Protein AF-A0ABD1SFI2-F1 (afdb_monomer_lite)

Foldseek 3Di:
DVVLVVLLVVLVVLLVVLVVLLVVLVVCLVVLHQDDLVSLVVSLVSLVVSLVSLVPRDDDDVSVVSSVVSNVSSVVSNVSSVVSSVSNVVSVVVVVVPPPDPPPPPPDDDDD

Radius of gyration: 23.32 Å; chains: 1; bounding box: 58×27×79 Å

Structure (mmCIF, N/CA/C/O backbone):
data_AF-A0ABD1SFI2-F1
#
_entry.id   AF-A0ABD1SFI2-F1
#
loop_
_atom_site.group_PDB
_atom_site.id
_atom_site.type_symbol
_atom_site.label_atom_id
_atom_site.label_alt_id
_atom_site.label_comp_id
_atom_site.label_asym_id
_atom_site.label_entity_id
_atom_site.label_seq_id
_atom_site.pdbx_PDB_ins_code
_atom_site.Cartn_x
_atom_site.Cartn_y
_atom_site.Cartn_z
_atom_site.occupancy
_atom_site.B_iso_or_equiv
_atom_site.auth_seq_id
_atom_site.auth_comp_id
_atom_site.auth_asym_id
_atom_site.auth_atom_id
_atom_site.pdbx_PDB_model_num
ATOM 1 N N . MET A 1 1 ? -16.096 0.266 22.034 1.00 60.94 1 MET A N 1
ATOM 2 C CA . MET A 1 1 ? -14.765 -0.337 21.789 1.00 60.94 1 MET A CA 1
ATOM 3 C C . MET A 1 1 ? -14.791 -1.386 20.682 1.00 60.94 1 MET A C 1
ATOM 5 O O . MET A 1 1 ? -14.008 -1.262 19.754 1.00 60.94 1 MET A O 1
ATOM 9 N N . GLU A 1 2 ? -15.721 -2.346 20.705 1.00 79.81 2 GLU A N 1
ATOM 10 C CA . GLU A 1 2 ? -15.776 -3.446 19.722 1.00 79.81 2 GLU A CA 1
ATOM 11 C C . GLU A 1 2 ? -15.875 -2.995 18.247 1.00 79.81 2 GLU A C 1
ATOM 13 O O . GLU A 1 2 ? -15.278 -3.614 17.369 1.00 79.81 2 GLU A O 1
ATOM 18 N N . LYS A 1 3 ? -16.563 -1.876 17.968 1.00 88.19 3 LYS A N 1
ATOM 19 C CA . LYS A 1 3 ? -16.680 -1.301 16.616 1.00 88.19 3 LYS A CA 1
ATOM 20 C C . LYS A 1 3 ? -15.321 -0.913 16.015 1.00 88.19 3 LYS A C 1
ATOM 22 O O . LYS A 1 3 ?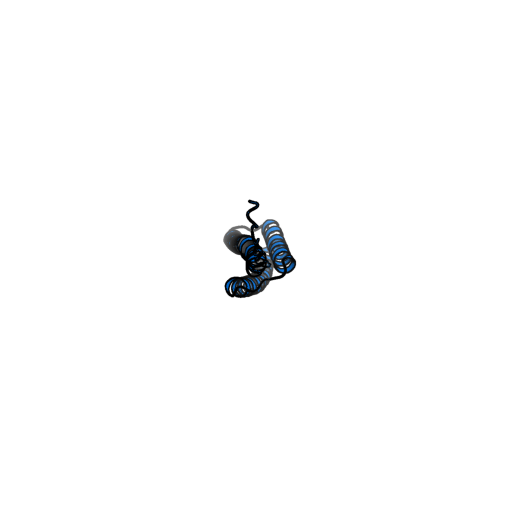 -14.999 -1.357 14.920 1.00 88.19 3 LYS A O 1
ATOM 27 N N . ALA A 1 4 ? -14.501 -0.160 16.753 1.00 90.50 4 ALA A N 1
ATOM 28 C CA . ALA A 1 4 ? -13.174 0.253 16.291 1.00 90.50 4 ALA A CA 1
ATOM 29 C C . ALA A 1 4 ? -12.254 -0.957 16.060 1.00 90.50 4 ALA A C 1
ATOM 31 O O . ALA A 1 4 ? -11.515 -0.995 15.081 1.00 90.50 4 ALA A O 1
ATOM 32 N N . SER A 1 5 ? -12.333 -1.978 16.920 1.00 91.31 5 SER A N 1
ATOM 33 C CA . SER A 1 5 ? -11.583 -3.226 16.739 1.00 91.31 5 SER A CA 1
ATOM 34 C C . SER A 1 5 ? -11.989 -3.982 15.479 1.00 91.31 5 SER A C 1
ATOM 36 O O . SER A 1 5 ? -11.114 -4.417 14.733 1.00 91.31 5 SER A O 1
ATOM 38 N N . LYS A 1 6 ? -13.293 -4.100 15.205 1.00 94.44 6 LYS A N 1
ATOM 39 C CA . LYS A 1 6 ? -13.804 -4.736 13.982 1.00 94.44 6 LYS A CA 1
ATOM 40 C C . LYS A 1 6 ? -13.379 -3.974 12.725 1.00 94.44 6 LYS A C 1
ATOM 42 O O . LYS A 1 6 ? -12.918 -4.595 11.773 1.00 94.44 6 LYS A O 1
ATOM 47 N N . GLU A 1 7 ? -13.473 -2.646 12.737 1.00 95.81 7 GLU A N 1
ATOM 48 C CA . GLU A 1 7 ? -13.056 -1.804 11.607 1.00 95.81 7 GLU A CA 1
ATOM 49 C C . GLU A 1 7 ? -11.547 -1.896 11.349 1.00 95.81 7 GLU A C 1
ATOM 51 O O . GLU A 1 7 ? -11.130 -2.119 10.214 1.00 95.81 7 GLU A O 1
ATOM 56 N N . ILE A 1 8 ? -10.717 -1.824 12.396 1.00 95.81 8 ILE A N 1
ATOM 57 C CA . ILE A 1 8 ? -9.260 -1.989 12.272 1.00 95.81 8 ILE A CA 1
ATOM 58 C C . ILE A 1 8 ? -8.906 -3.391 11.757 1.00 95.81 8 ILE A C 1
ATOM 60 O O . ILE A 1 8 ? -8.005 -3.524 10.929 1.00 95.81 8 ILE A O 1
ATOM 64 N N . ALA A 1 9 ? -9.609 -4.434 12.205 1.00 96.25 9 ALA A N 1
ATOM 65 C CA . ALA A 1 9 ? -9.397 -5.798 11.725 1.00 96.25 9 ALA A CA 1
ATOM 66 C C . ALA A 1 9 ? -9.772 -5.958 10.242 1.00 96.25 9 ALA A C 1
ATOM 68 O O . ALA A 1 9 ? -9.021 -6.578 9.489 1.00 96.25 9 ALA A O 1
ATOM 69 N N . ALA A 1 10 ? -10.884 -5.359 9.810 1.00 97.62 10 ALA A N 1
ATOM 70 C CA . ALA A 1 10 ? -11.293 -5.356 8.408 1.00 97.62 10 ALA A CA 1
ATOM 71 C C . ALA A 1 10 ? -10.274 -4.616 7.527 1.00 97.62 10 ALA A C 1
ATOM 73 O O . ALA A 1 10 ? -9.849 -5.139 6.500 1.00 97.62 10 ALA A O 1
ATOM 74 N N . ILE A 1 11 ? -9.803 -3.442 7.963 1.00 97.88 11 ILE A N 1
ATOM 75 C CA . ILE A 1 11 ? -8.762 -2.701 7.241 1.00 97.88 11 ILE A CA 1
ATOM 76 C C . ILE A 1 11 ? -7.467 -3.509 7.181 1.00 97.88 11 ILE A C 1
ATOM 78 O O . ILE A 1 11 ? -6.857 -3.601 6.121 1.00 97.88 11 ILE A O 1
ATOM 82 N N . ARG A 1 12 ? -7.049 -4.137 8.287 1.00 97.75 12 ARG A N 1
ATOM 83 C CA . ARG A 1 12 ? -5.861 -5.001 8.304 1.00 97.75 12 ARG A CA 1
ATOM 84 C C . ARG A 1 12 ? -5.960 -6.103 7.250 1.00 97.75 12 ARG A C 1
ATOM 86 O O . ARG A 1 12 ? -4.975 -6.349 6.561 1.00 97.75 12 ARG A O 1
ATOM 93 N N . PHE A 1 13 ? -7.117 -6.747 7.127 1.00 98.25 13 PHE A N 1
ATOM 94 C CA . PHE A 1 13 ? -7.335 -7.792 6.131 1.00 98.25 13 PHE A CA 1
ATOM 95 C C . PHE A 1 13 ? -7.154 -7.266 4.697 1.00 98.25 13 PHE A C 1
ATOM 97 O O . PHE A 1 13 ? -6.432 -7.872 3.905 1.00 98.25 13 PHE A O 1
ATOM 104 N N . GLU A 1 14 ? -7.728 -6.102 4.383 1.00 98.44 14 GLU A N 1
ATOM 105 C CA . GLU A 1 14 ? -7.540 -5.459 3.075 1.00 98.44 14 GLU A CA 1
ATOM 106 C C . GLU A 1 14 ? -6.080 -5.049 2.839 1.00 98.44 14 GLU A C 1
ATOM 108 O O . GLU A 1 14 ? -5.523 -5.308 1.773 1.00 98.44 14 GLU A O 1
ATOM 113 N N . VAL A 1 15 ? -5.411 -4.483 3.847 1.00 98.31 15 VAL A N 1
ATOM 114 C CA . VAL A 1 15 ? -3.984 -4.130 3.779 1.00 98.31 15 VAL A CA 1
ATOM 115 C C . VAL A 1 15 ? -3.116 -5.368 3.542 1.00 98.31 15 VAL A C 1
ATOM 117 O O . VAL A 1 15 ? -2.177 -5.305 2.753 1.00 98.31 15 VAL A O 1
ATOM 120 N N . ASP A 1 16 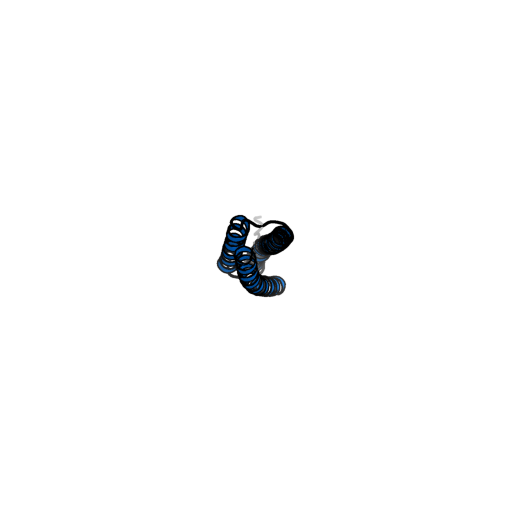? -3.433 -6.508 4.159 1.00 98.44 16 ASP A N 1
ATOM 121 C CA . ASP A 1 16 ? -2.710 -7.767 3.950 1.00 98.44 16 ASP A CA 1
ATOM 122 C C . ASP A 1 16 ? -2.890 -8.300 2.515 1.00 98.44 16 ASP A C 1
ATOM 124 O O . ASP A 1 16 ? -1.956 -8.867 1.939 1.00 98.44 16 ASP A O 1
ATOM 128 N N . LYS A 1 17 ? -4.061 -8.096 1.900 1.00 98.50 17 LYS A N 1
ATOM 129 C CA . LYS A 1 17 ? -4.303 -8.424 0.487 1.00 98.50 17 LYS A CA 1
ATOM 130 C C . LYS A 1 17 ? -3.504 -7.511 -0.444 1.00 98.50 17 LYS A C 1
ATOM 132 O O . LYS A 1 17 ? -2.822 -8.011 -1.339 1.00 98.50 17 LYS A O 1
ATOM 137 N N . LEU A 1 18 ? -3.543 -6.201 -0.204 1.00 98.56 18 LEU A N 1
ATOM 138 C CA . LEU A 1 18 ? -2.784 -5.219 -0.982 1.00 98.56 18 LEU A CA 1
ATOM 139 C C . LEU A 1 18 ? -1.276 -5.470 -0.865 1.00 98.56 18 LEU A C 1
ATOM 141 O O . LEU A 1 18 ? -0.573 -5.444 -1.869 1.00 98.56 18 LEU A O 1
ATOM 145 N N . ALA A 1 19 ? -0.782 -5.820 0.325 1.00 98.31 19 ALA A N 1
ATOM 146 C CA . ALA A 1 19 ? 0.624 -6.144 0.553 1.00 98.31 19 ALA A CA 1
ATOM 147 C C . ALA A 1 19 ? 1.127 -7.288 -0.344 1.00 98.31 19 ALA A C 1
ATOM 149 O O . ALA A 1 19 ? 2.241 -7.222 -0.862 1.00 98.31 19 ALA A O 1
ATOM 150 N N . LYS A 1 20 ? 0.304 -8.320 -0.572 1.00 98.50 20 LYS A N 1
ATOM 151 C CA . LYS A 1 20 ? 0.646 -9.420 -1.490 1.00 98.50 20 LYS A CA 1
ATOM 152 C C . LYS A 1 20 ? 0.772 -8.932 -2.932 1.00 98.50 20 LYS A C 1
ATOM 154 O O . LYS A 1 20 ? 1.675 -9.363 -3.642 1.00 98.50 20 LYS A O 1
ATOM 159 N N . GLN A 1 21 ? -0.105 -8.022 -3.354 1.00 98.50 21 GLN A N 1
ATOM 160 C CA . GLN A 1 21 ? -0.041 -7.432 -4.691 1.00 98.50 21 GLN A CA 1
ATOM 161 C C . GLN A 1 21 ? 1.188 -6.531 -4.846 1.00 98.50 21 GLN A C 1
ATOM 163 O O . GLN A 1 21 ? 1.873 -6.630 -5.856 1.00 98.50 21 GLN A O 1
ATOM 168 N N . VAL A 1 22 ? 1.527 -5.729 -3.829 1.00 98.56 22 VAL A N 1
ATOM 169 C CA . VAL A 1 22 ? 2.765 -4.928 -3.811 1.00 98.56 22 VAL A CA 1
ATOM 170 C C . VAL A 1 22 ? 3.994 -5.823 -3.953 1.00 98.56 22 VAL A C 1
ATOM 172 O O . VAL A 1 22 ? 4.836 -5.549 -4.800 1.00 98.56 22 VAL A O 1
ATOM 175 N N . ALA A 1 23 ? 4.072 -6.919 -3.192 1.00 98.38 23 ALA A N 1
ATOM 176 C CA . ALA A 1 23 ? 5.193 -7.857 -3.268 1.00 98.38 23 ALA A CA 1
ATOM 177 C C . ALA A 1 23 ? 5.303 -8.540 -4.644 1.00 98.38 23 ALA A C 1
ATOM 179 O O . ALA A 1 23 ? 6.403 -8.717 -5.162 1.00 98.38 23 ALA A O 1
ATOM 180 N N . SER A 1 24 ? 4.170 -8.896 -5.259 1.00 98.31 24 SER A N 1
ATOM 181 C CA . SER A 1 24 ? 4.148 -9.459 -6.615 1.00 98.31 24 SER A CA 1
ATOM 182 C C . SER A 1 24 ? 4.659 -8.453 -7.648 1.00 98.31 24 SER A C 1
ATOM 184 O O . SER A 1 24 ? 5.541 -8.778 -8.438 1.00 98.31 24 SER A O 1
ATOM 186 N N . THR A 1 25 ? 4.152 -7.218 -7.607 1.00 97.88 25 THR A N 1
ATOM 187 C CA . THR A 1 25 ? 4.580 -6.127 -8.495 1.00 97.88 25 THR A CA 1
ATOM 188 C C . THR A 1 25 ? 6.061 -5.797 -8.305 1.00 97.88 25 THR A C 1
ATOM 190 O O . THR A 1 25 ? 6.785 -5.588 -9.278 1.00 97.88 25 THR A O 1
ATOM 193 N N . GLU A 1 26 ? 6.540 -5.784 -7.058 1.00 97.81 26 GLU A N 1
ATOM 194 C CA . GLU A 1 26 ? 7.957 -5.603 -6.744 1.00 97.81 26 GLU A CA 1
ATOM 195 C C . GLU A 1 26 ? 8.821 -6.683 -7.395 1.00 97.81 26 GLU A C 1
ATOM 197 O O . GLU A 1 26 ? 9.830 -6.366 -8.026 1.00 97.81 26 GLU A O 1
ATOM 202 N N . LEU A 1 27 ? 8.418 -7.949 -7.275 1.00 97.81 27 LEU A N 1
ATOM 203 C CA . LEU A 1 27 ? 9.141 -9.069 -7.867 1.00 97.81 27 LEU A CA 1
ATOM 204 C C . LEU A 1 27 ? 9.187 -8.968 -9.395 1.00 97.81 27 LEU A C 1
ATOM 206 O O . LEU A 1 27 ? 10.250 -9.154 -9.980 1.00 97.81 27 LEU A O 1
ATOM 210 N N . GLU A 1 28 ? 8.075 -8.629 -10.047 1.00 96.75 28 GLU A N 1
ATOM 211 C CA . GLU A 1 28 ? 8.033 -8.450 -11.503 1.00 96.75 28 GLU A CA 1
ATOM 212 C C . GLU A 1 28 ? 9.006 -7.369 -11.982 1.00 96.75 28 GLU A C 1
ATOM 214 O O . GLU A 1 28 ? 9.811 -7.621 -12.884 1.00 96.75 28 GLU A O 1
ATOM 219 N N . ILE A 1 29 ? 8.985 -6.199 -11.338 1.00 96.12 29 ILE A N 1
ATOM 220 C CA . ILE A 1 29 ? 9.868 -5.076 -11.677 1.00 96.12 29 ILE A CA 1
ATOM 221 C C . ILE A 1 29 ? 11.330 -5.436 -11.396 1.00 96.12 29 ILE A C 1
ATOM 223 O O . ILE A 1 29 ? 12.201 -5.140 -12.214 1.00 96.12 29 ILE A O 1
ATOM 227 N N . ASN A 1 30 ? 11.616 -6.120 -10.285 1.00 94.56 30 ASN A N 1
ATOM 228 C CA . ASN A 1 30 ? 12.969 -6.574 -9.953 1.00 94.56 30 ASN A CA 1
ATOM 229 C C . ASN A 1 30 ? 13.489 -7.636 -10.937 1.00 94.56 30 ASN A C 1
ATOM 231 O O . ASN A 1 30 ? 14.690 -7.698 -11.188 1.00 94.56 30 ASN A O 1
ATOM 235 N N . CYS A 1 31 ? 12.604 -8.429 -11.547 1.00 95.12 31 CYS A N 1
ATOM 236 C CA . CYS A 1 31 ? 12.935 -9.315 -12.665 1.00 95.12 31 CYS A CA 1
ATOM 237 C C . CYS A 1 31 ? 13.071 -8.578 -14.014 1.00 95.12 31 CYS A C 1
ATOM 239 O O . CYS A 1 31 ? 13.231 -9.227 -15.047 1.00 95.12 31 CYS A O 1
ATOM 241 N N . GLY A 1 32 ? 12.983 -7.244 -14.033 1.00 93.31 32 GLY A N 1
ATOM 242 C CA . GLY A 1 32 ? 13.090 -6.422 -15.237 1.00 93.31 32 GLY A CA 1
ATOM 243 C C . GLY A 1 32 ? 11.831 -6.406 -16.104 1.00 93.31 32 GLY A C 1
ATOM 244 O O . GLY A 1 32 ? 11.880 -5.926 -17.237 1.00 93.31 32 GLY A O 1
ATOM 245 N N . LYS A 1 33 ? 10.696 -6.920 -15.610 1.00 94.50 33 LYS A N 1
ATOM 246 C CA . LYS A 1 33 ? 9.426 -6.863 -16.339 1.00 94.50 33 LYS A CA 1
ATOM 247 C C . LYS A 1 33 ? 8.799 -5.486 -16.162 1.00 94.50 33 LYS A C 1
ATOM 249 O O . LYS A 1 33 ? 8.598 -5.018 -15.043 1.00 94.50 33 LYS A O 1
ATOM 254 N N . LYS A 1 34 ? 8.456 -4.849 -17.281 1.00 94.06 34 LYS A N 1
ATOM 255 C CA . LYS A 1 34 ? 7.707 -3.593 -17.282 1.00 94.06 34 LYS A CA 1
ATOM 256 C C . LYS A 1 34 ? 6.266 -3.867 -16.851 1.00 94.06 34 LYS A C 1
ATOM 258 O O . LYS A 1 34 ? 5.543 -4.597 -17.523 1.00 94.06 34 LYS A O 1
ATOM 263 N N . VAL A 1 35 ? 5.851 -3.244 -15.757 1.00 95.56 35 VAL A N 1
ATOM 264 C CA . VAL A 1 35 ? 4.474 -3.267 -15.259 1.00 95.56 35 VAL A CA 1
ATOM 265 C C . VAL A 1 35 ? 3.721 -2.053 -15.806 1.00 95.56 35 VAL A C 1
ATOM 267 O O . VAL A 1 35 ? 4.287 -0.963 -15.944 1.00 95.56 35 VAL A O 1
ATOM 270 N N . VAL A 1 36 ? 2.440 -2.227 -16.131 1.00 95.62 36 VAL A N 1
ATOM 271 C CA . VAL A 1 36 ? 1.573 -1.128 -16.581 1.00 95.62 36 VAL A CA 1
ATOM 272 C C . VAL A 1 36 ? 1.440 -0.093 -15.461 1.00 95.62 36 VAL A C 1
ATOM 274 O O . VAL A 1 36 ? 1.143 -0.440 -14.321 1.00 95.62 36 VAL A O 1
ATOM 277 N N . GLU A 1 37 ? 1.645 1.188 -15.774 1.00 93.25 37 GLU A N 1
ATOM 278 C CA . GLU A 1 37 ? 1.673 2.259 -14.766 1.00 93.25 37 GLU A CA 1
ATOM 279 C C . GLU A 1 37 ? 0.380 2.346 -13.942 1.00 93.25 37 GLU A C 1
ATOM 281 O O . GLU A 1 37 ? 0.432 2.542 -12.728 1.00 93.25 37 GLU A O 1
ATOM 286 N N . THR A 1 38 ? -0.772 2.111 -14.572 1.00 96.19 38 THR A N 1
ATOM 287 C CA . THR A 1 38 ? -2.074 2.120 -13.893 1.00 96.19 38 THR A CA 1
ATOM 288 C C . THR A 1 38 ? -2.173 1.075 -12.784 1.00 96.19 38 THR A C 1
ATOM 290 O O . THR A 1 38 ? -2.854 1.319 -11.796 1.00 96.19 38 THR A O 1
ATOM 293 N N . VAL A 1 39 ? -1.453 -0.049 -12.867 1.00 96.88 39 VAL A N 1
ATOM 294 C CA . VAL A 1 39 ? -1.417 -1.052 -11.787 1.00 96.88 39 VAL A CA 1
ATOM 295 C C . VAL A 1 39 ? -0.787 -0.463 -10.526 1.00 96.88 39 VAL A C 1
ATOM 297 O O . VAL A 1 39 ? -1.325 -0.630 -9.433 1.00 96.88 39 VAL A O 1
ATOM 300 N N . LEU A 1 40 ? 0.324 0.266 -10.671 1.00 97.56 40 LEU A N 1
ATOM 301 C CA . LEU A 1 40 ? 1.000 0.925 -9.551 1.00 97.56 40 LEU A CA 1
ATOM 302 C C .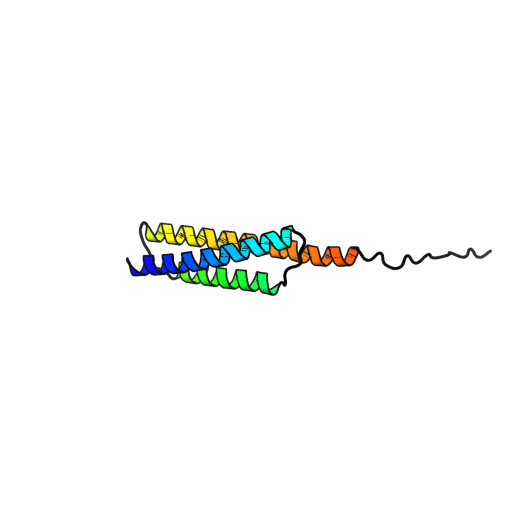 LEU A 1 40 ? 0.130 2.044 -8.964 1.00 97.56 40 LEU A C 1
ATOM 304 O O . LEU A 1 40 ? -0.009 2.128 -7.746 1.00 97.56 40 LEU A O 1
ATOM 308 N N . LEU A 1 41 ? -0.490 2.865 -9.819 1.00 97.75 41 LEU A N 1
ATOM 309 C CA . LEU A 1 41 ? -1.384 3.946 -9.386 1.00 97.75 41 LEU A CA 1
ATOM 310 C C . LEU A 1 41 ? -2.607 3.412 -8.631 1.00 97.75 41 LEU A C 1
ATOM 312 O O . LEU A 1 41 ? -2.904 3.902 -7.543 1.00 97.75 41 LEU A O 1
ATOM 316 N N . ASN A 1 42 ? -3.249 2.362 -9.145 1.00 98.38 42 ASN A N 1
ATOM 317 C CA . ASN A 1 42 ? -4.407 1.746 -8.501 1.00 98.38 42 ASN A CA 1
ATOM 318 C C . ASN A 1 42 ? -4.045 1.167 -7.124 1.00 98.38 42 ASN A C 1
ATOM 320 O O . ASN A 1 42 ? -4.813 1.302 -6.175 1.00 98.38 42 ASN A O 1
ATOM 324 N N . LEU A 1 43 ? -2.870 0.540 -6.977 1.00 98.50 43 LEU A N 1
ATOM 325 C CA . LEU A 1 43 ? -2.419 0.036 -5.674 1.00 98.50 43 LEU A CA 1
ATOM 326 C C . LEU A 1 43 ? -2.187 1.172 -4.666 1.00 98.50 43 LEU A C 1
ATOM 328 O O . LEU A 1 43 ? -2.580 1.035 -3.507 1.00 98.50 43 LEU A O 1
ATOM 332 N N . ILE A 1 44 ? -1.604 2.295 -5.100 1.00 98.44 44 ILE A N 1
ATOM 333 C CA . ILE A 1 44 ? -1.430 3.488 -4.255 1.00 98.44 44 ILE A CA 1
ATOM 334 C C . ILE A 1 44 ? -2.794 4.049 -3.839 1.00 98.44 44 ILE A C 1
ATOM 336 O O . ILE A 1 44 ? -3.007 4.306 -2.657 1.00 98.44 44 ILE A O 1
ATOM 340 N N . GLU A 1 45 ? -3.737 4.193 -4.770 1.00 98.44 45 GLU A N 1
ATOM 341 C CA . GLU A 1 45 ? -5.083 4.708 -4.487 1.00 98.44 45 GLU A CA 1
ATOM 342 C C . GLU A 1 45 ? -5.839 3.829 -3.477 1.00 98.44 45 GLU A C 1
ATOM 344 O O . GLU A 1 45 ? -6.427 4.329 -2.509 1.00 98.44 45 GLU A O 1
ATOM 349 N N . LEU A 1 46 ? -5.771 2.505 -3.643 1.00 98.62 46 LEU A N 1
ATOM 350 C CA . LEU A 1 46 ? -6.383 1.557 -2.714 1.00 98.62 46 LEU A CA 1
ATOM 351 C C . LEU A 1 46 ? -5.751 1.645 -1.319 1.00 98.62 46 LEU A C 1
ATOM 353 O O . LEU A 1 46 ? -6.476 1.620 -0.322 1.00 98.62 46 LEU A O 1
ATOM 357 N N . LEU A 1 47 ? -4.425 1.791 -1.227 1.00 98.62 47 LEU A N 1
ATOM 358 C CA . LEU A 1 47 ? -3.719 1.985 0.043 1.00 98.62 47 LEU A CA 1
ATOM 359 C C . LEU A 1 47 ? -4.083 3.323 0.703 1.00 98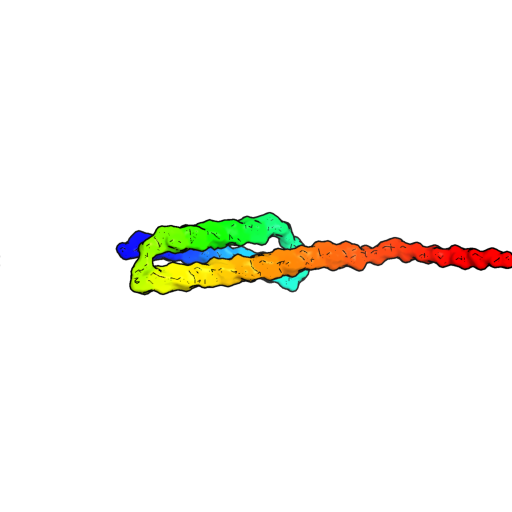.62 47 LEU A C 1
ATOM 361 O O . LEU A 1 47 ? -4.396 3.344 1.893 1.00 98.62 47 LEU A O 1
ATOM 365 N N . MET A 1 48 ? -4.131 4.418 -0.057 1.00 98.38 48 MET A N 1
ATOM 366 C CA . MET A 1 48 ? -4.562 5.736 0.429 1.00 98.38 48 MET A CA 1
ATOM 367 C C . MET A 1 48 ? -6.003 5.709 0.946 1.00 98.38 48 MET A C 1
ATOM 369 O O . MET A 1 48 ? -6.304 6.284 1.991 1.00 98.38 48 MET A O 1
ATOM 373 N N . THR A 1 49 ? -6.886 4.959 0.284 1.00 98.50 49 THR A N 1
ATOM 374 C CA . THR A 1 49 ? -8.256 4.727 0.760 1.00 98.50 49 THR A CA 1
ATOM 375 C C . THR A 1 49 ? -8.269 4.041 2.129 1.00 98.50 49 THR A C 1
ATOM 377 O O . THR A 1 49 ? -9.044 4.428 3.004 1.00 98.50 49 THR A O 1
ATOM 380 N N . GLN A 1 50 ? -7.412 3.036 2.353 1.00 98.31 50 GLN A N 1
ATOM 381 C CA . GLN A 1 50 ? -7.293 2.410 3.677 1.00 98.31 50 GLN A CA 1
ATOM 382 C C . GLN A 1 50 ? -6.718 3.378 4.718 1.00 98.31 50 GLN A C 1
ATOM 384 O O . GLN A 1 50 ? -7.158 3.354 5.866 1.00 98.31 50 GLN A O 1
ATOM 389 N N . LEU A 1 51 ? -5.779 4.245 4.327 1.00 97.88 51 LEU A N 1
ATOM 390 C CA . LEU A 1 51 ? -5.203 5.259 5.210 1.00 97.88 51 LEU A CA 1
ATOM 391 C C . LEU A 1 51 ? -6.271 6.245 5.706 1.00 97.88 51 LEU A C 1
ATOM 393 O O . LEU A 1 51 ? -6.426 6.419 6.911 1.00 97.88 51 LEU A O 1
ATOM 397 N N . ILE A 1 52 ? -7.083 6.784 4.792 1.00 98.12 52 ILE A N 1
ATOM 398 C CA . ILE A 1 52 ? -8.196 7.689 5.121 1.00 98.12 52 ILE A CA 1
ATOM 399 C C . ILE A 1 52 ? -9.199 7.002 6.057 1.00 98.12 52 ILE A C 1
ATOM 401 O O . ILE A 1 52 ? -9.667 7.600 7.027 1.00 98.12 52 ILE A O 1
ATOM 405 N N . LYS A 1 53 ? -9.512 5.721 5.807 1.00 97.69 53 LYS A N 1
ATOM 406 C CA . LYS A 1 53 ? -10.381 4.940 6.698 1.00 97.69 53 LYS A CA 1
ATOM 407 C C . LYS A 1 53 ? -9.783 4.807 8.095 1.00 97.69 53 LYS A C 1
ATOM 409 O O . LYS A 1 53 ? -10.517 4.977 9.061 1.00 97.69 53 LYS A O 1
ATOM 414 N N . LEU A 1 54 ? -8.480 4.535 8.219 1.00 97.25 54 LEU A N 1
ATOM 415 C CA . LEU A 1 54 ? -7.805 4.470 9.519 1.00 97.25 54 LEU A CA 1
ATOM 416 C C . LEU A 1 54 ? -7.878 5.807 10.257 1.00 97.25 54 LEU A C 1
ATOM 418 O O . LEU A 1 54 ? -8.149 5.803 11.456 1.00 97.25 54 LEU A O 1
ATOM 422 N N . ASP A 1 55 ? -7.681 6.928 9.566 1.00 94.44 55 ASP A N 1
ATOM 423 C CA . ASP A 1 55 ? -7.721 8.265 10.171 1.00 94.44 55 ASP A CA 1
ATOM 424 C C . ASP A 1 55 ? -9.115 8.631 10.703 1.00 94.44 55 ASP A C 1
ATOM 426 O O . ASP A 1 55 ? -9.230 9.310 11.726 1.00 94.44 55 ASP A O 1
ATOM 430 N N . GLY A 1 56 ? -10.174 8.111 10.075 1.00 95.06 56 GLY A N 1
ATOM 431 C CA . GLY A 1 56 ? -11.556 8.280 10.527 1.00 95.06 56 GLY A CA 1
ATOM 432 C C . GLY A 1 56 ? -11.942 7.469 11.774 1.00 95.06 56 GLY A C 1
ATOM 433 O O . GLY A 1 56 ? -12.979 7.742 12.382 1.00 95.06 56 GLY A O 1
ATOM 434 N N . ILE A 1 57 ? -11.141 6.482 12.193 1.00 94.50 57 ILE A N 1
ATOM 435 C CA . ILE A 1 57 ? -11.475 5.626 13.342 1.00 94.50 57 ILE A CA 1
ATOM 436 C C . ILE A 1 57 ? -11.116 6.337 14.641 1.00 94.50 57 ILE A C 1
ATOM 438 O O . ILE A 1 57 ? -9.938 6.478 14.959 1.00 94.50 57 ILE A O 1
ATOM 442 N N . SER A 1 58 ? -12.105 6.689 15.460 1.00 92.25 58 SER A N 1
ATOM 443 C CA . SER A 1 58 ? -11.859 7.143 16.835 1.00 92.25 58 SER A CA 1
ATOM 444 C C . SER A 1 58 ? -11.546 5.950 17.750 1.00 92.25 58 SER A C 1
ATOM 446 O O . SER A 1 58 ? -12.363 5.038 17.897 1.00 92.25 58 SER A O 1
ATOM 448 N N . ALA A 1 59 ? -10.342 5.922 18.330 1.00 89.12 59 ALA A N 1
ATOM 449 C CA . ALA A 1 59 ? -9.851 4.819 19.154 1.00 89.12 59 ALA A CA 1
ATOM 450 C C . ALA A 1 59 ? -8.863 5.299 20.229 1.00 89.12 59 ALA A C 1
ATOM 452 O O . ALA A 1 59 ? -7.991 6.124 19.948 1.00 89.12 59 ALA A O 1
ATOM 453 N N . ASP A 1 60 ? -8.951 4.688 21.413 1.00 90.06 60 ASP A N 1
ATOM 454 C CA . ASP A 1 60 ? -8.092 4.936 22.576 1.00 90.06 60 ASP A CA 1
ATOM 455 C C . ASP A 1 60 ? -7.376 3.657 23.038 1.00 90.06 60 ASP A C 1
ATOM 457 O O . ASP A 1 60 ? -7.661 2.557 22.555 1.00 90.06 60 ASP A O 1
ATOM 461 N N . GLY A 1 61 ? -6.403 3.814 23.942 1.00 91.75 61 GLY A N 1
ATOM 462 C CA . GLY A 1 61 ? -5.630 2.707 24.514 1.00 91.75 61 GLY A CA 1
ATOM 463 C C . GLY A 1 61 ? -4.975 1.821 23.449 1.00 91.75 61 GLY A C 1
ATOM 464 O O . GLY A 1 61 ? -4.389 2.314 22.480 1.00 91.75 61 GLY A O 1
ATOM 465 N N . ASP A 1 62 ? -5.121 0.506 23.598 1.00 90.44 62 ASP A N 1
ATOM 466 C CA . ASP A 1 62 ? -4.547 -0.490 22.685 1.00 90.44 62 ASP A CA 1
ATOM 467 C C . ASP A 1 62 ? -5.052 -0.349 21.249 1.00 90.44 62 ASP A C 1
ATOM 469 O O . ASP A 1 62 ? -4.310 -0.572 20.290 1.00 90.44 62 ASP A O 1
ATOM 473 N N . MET A 1 63 ? -6.295 0.098 21.065 1.00 90.69 63 MET A N 1
ATOM 474 C CA . MET A 1 63 ? -6.848 0.262 19.724 1.00 90.69 63 MET A CA 1
ATOM 475 C C . MET A 1 63 ? -6.206 1.430 18.977 1.00 90.69 63 MET A C 1
ATOM 477 O O . MET A 1 63 ? -5.984 1.341 17.768 1.00 90.69 63 MET A O 1
ATOM 481 N N . LYS A 1 64 ? -5.810 2.489 19.693 1.00 93.62 64 LYS A N 1
ATOM 482 C CA . LYS A 1 64 ? -5.004 3.578 19.127 1.00 93.62 64 LYS A CA 1
ATOM 483 C C . LYS A 1 64 ? -3.637 3.077 18.665 1.00 93.62 64 LYS A C 1
ATOM 485 O O . LYS A 1 64 ? -3.148 3.514 17.621 1.00 93.62 64 LYS A O 1
ATOM 490 N N . LEU A 1 65 ? -3.028 2.157 19.418 1.00 94.88 65 LEU A N 1
ATOM 491 C CA . LEU A 1 65 ? -1.759 1.528 19.045 1.00 94.88 65 LEU A CA 1
ATOM 492 C C . LEU A 1 65 ? -1.925 0.654 17.798 1.00 94.88 65 LEU A C 1
ATOM 494 O O . LEU A 1 65 ? -1.164 0.823 16.845 1.00 94.88 65 LEU A O 1
ATOM 498 N N . GLN A 1 66 ? -2.957 -0.193 17.741 1.00 93.94 66 GLN A N 1
ATOM 499 C CA . GLN A 1 66 ? -3.231 -1.016 16.559 1.00 93.94 66 GLN A CA 1
ATOM 500 C C . GLN A 1 66 ? -3.495 -0.175 15.305 1.00 93.94 66 GLN A C 1
ATOM 502 O O . GLN A 1 66 ? -2.927 -0.454 14.247 1.00 93.94 66 GLN A O 1
ATOM 507 N N . ARG A 1 67 ? -4.290 0.896 15.425 1.00 96.25 67 ARG A N 1
ATOM 508 C CA . ARG A 1 67 ? -4.531 1.855 14.337 1.00 96.25 67 ARG A CA 1
ATOM 509 C C . ARG A 1 67 ? -3.219 2.456 13.831 1.00 96.25 67 ARG A C 1
ATOM 511 O O . ARG A 1 67 ? -2.948 2.416 12.636 1.00 96.25 67 ARG A O 1
ATOM 518 N N . ARG A 1 68 ? -2.359 2.945 14.738 1.00 96.50 68 ARG A N 1
ATOM 519 C CA . ARG A 1 68 ? -1.035 3.500 14.392 1.00 96.50 68 ARG A CA 1
ATOM 520 C C . ARG A 1 68 ? -0.128 2.477 13.708 1.00 96.50 68 ARG A C 1
ATOM 522 O O . ARG A 1 68 ? 0.607 2.843 12.795 1.00 96.50 68 ARG A O 1
ATOM 529 N N . MET A 1 69 ? -0.167 1.212 14.126 1.00 96.56 69 MET A N 1
ATOM 530 C CA . MET A 1 69 ? 0.589 0.149 13.460 1.00 96.56 69 MET A CA 1
ATOM 531 C C . MET A 1 69 ? 0.114 -0.057 12.020 1.00 96.56 69 MET A C 1
ATOM 533 O O . MET A 1 69 ? 0.952 -0.151 11.127 1.00 96.56 69 MET A O 1
ATOM 537 N N . GLN A 1 70 ? -1.200 -0.084 11.773 1.00 97.56 70 GLN A N 1
ATOM 538 C CA . GLN A 1 70 ? -1.717 -0.221 10.406 1.00 97.56 70 GLN A CA 1
ATOM 539 C C . GLN A 1 70 ? -1.396 1.004 9.542 1.00 97.56 70 GLN A C 1
ATOM 541 O O . GLN A 1 70 ? -0.979 0.821 8.404 1.00 97.56 70 GLN A O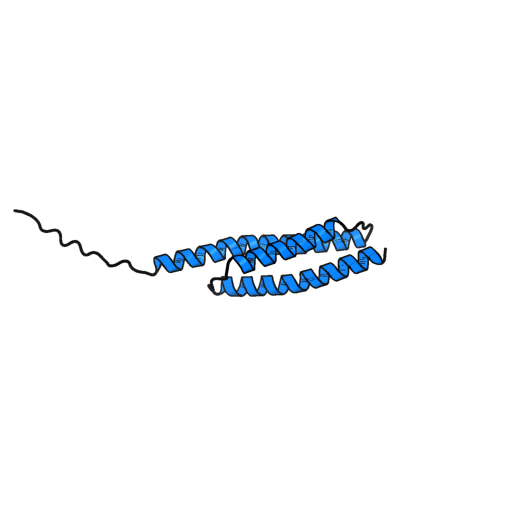 1
ATOM 546 N N . VAL A 1 71 ? -1.470 2.225 10.088 1.00 98.19 71 VAL A N 1
ATOM 547 C CA . VAL A 1 71 ? -1.055 3.454 9.381 1.00 98.19 71 VAL A CA 1
ATOM 548 C C . VAL A 1 71 ? 0.386 3.333 8.879 1.00 98.19 71 VAL A C 1
ATOM 550 O O . VAL A 1 71 ? 0.641 3.505 7.690 1.00 98.19 71 VAL A O 1
ATOM 553 N N . LYS A 1 72 ? 1.319 2.931 9.754 1.00 98.38 72 LYS A N 1
ATOM 554 C CA . LYS A 1 72 ? 2.728 2.733 9.376 1.00 98.38 72 LYS A CA 1
ATOM 555 C C . LYS A 1 72 ? 2.905 1.665 8.295 1.00 98.38 72 LYS A C 1
ATOM 557 O O . LYS A 1 72 ? 3.742 1.824 7.412 1.00 98.38 72 LYS A O 1
ATOM 562 N N . ARG A 1 73 ? 2.141 0.568 8.358 1.00 98.25 73 ARG A N 1
ATOM 563 C CA . ARG A 1 73 ? 2.191 -0.485 7.329 1.00 98.25 73 ARG A CA 1
ATOM 564 C C . ARG A 1 73 ? 1.739 0.046 5.973 1.00 98.25 73 ARG A C 1
ATOM 566 O O . ARG A 1 73 ? 2.427 -0.190 4.988 1.00 98.25 73 ARG A O 1
ATOM 573 N N . VAL A 1 74 ? 0.626 0.777 5.936 1.00 98.56 74 VAL A N 1
ATOM 574 C CA . VAL A 1 74 ? 0.092 1.375 4.706 1.00 98.56 74 VAL A CA 1
ATOM 575 C C . VAL A 1 74 ? 1.091 2.359 4.098 1.00 98.56 74 VAL A C 1
ATOM 577 O O . VAL A 1 74 ? 1.417 2.228 2.922 1.00 98.56 74 VAL A O 1
ATOM 580 N N . GLN A 1 75 ? 1.643 3.271 4.904 1.00 98.50 75 GLN A N 1
ATOM 581 C CA . GLN A 1 75 ? 2.651 4.239 4.452 1.00 98.50 75 GLN A CA 1
ATOM 582 C C . GLN A 1 75 ? 3.882 3.551 3.857 1.00 98.50 75 GLN A C 1
ATOM 584 O O . GLN A 1 75 ? 4.283 3.878 2.746 1.00 98.50 75 GLN A O 1
ATOM 589 N N . LYS A 1 76 ? 4.407 2.516 4.526 1.00 98.56 76 LYS A N 1
ATOM 590 C CA . LYS A 1 76 ? 5.542 1.736 4.012 1.00 98.56 76 LYS A CA 1
ATOM 591 C C . LYS A 1 76 ? 5.257 1.126 2.633 1.00 98.56 76 LYS A C 1
ATOM 593 O O . LYS A 1 76 ? 6.139 1.096 1.774 1.00 98.56 76 LYS A O 1
ATOM 598 N N . TYR A 1 77 ? 4.049 0.606 2.410 1.00 98.62 77 TYR A N 1
ATOM 599 C CA . TYR A 1 77 ? 3.683 0.034 1.112 1.00 98.62 77 TYR A CA 1
ATOM 600 C C . TYR A 1 77 ? 3.539 1.104 0.022 1.00 98.62 77 TYR A C 1
ATOM 602 O O . TYR A 1 77 ? 3.934 0.846 -1.112 1.00 98.62 77 TYR A O 1
ATOM 610 N N . ILE A 1 78 ? 3.047 2.301 0.358 1.00 98.38 78 ILE A N 1
ATOM 611 C CA . ILE A 1 78 ? 2.989 3.442 -0.570 1.00 98.38 78 ILE A CA 1
ATOM 612 C C . ILE A 1 78 ? 4.405 3.885 -0.957 1.00 98.38 78 ILE A C 1
ATOM 614 O O . ILE A 1 78 ? 4.714 3.930 -2.142 1.00 98.38 78 ILE A O 1
ATOM 618 N N . GLU A 1 79 ? 5.293 4.087 0.019 1.00 98.44 79 GLU A N 1
ATOM 619 C CA . GLU A 1 79 ? 6.705 4.425 -0.227 1.00 98.44 79 GLU A CA 1
ATOM 620 C C . GLU A 1 79 ? 7.391 3.377 -1.120 1.00 98.44 79 GLU A C 1
ATOM 622 O O . GLU A 1 79 ? 8.128 3.713 -2.047 1.00 98.44 79 GLU A O 1
ATOM 627 N N . THR A 1 80 ? 7.110 2.089 -0.889 1.00 98.19 80 THR A N 1
ATOM 628 C CA . THR A 1 80 ? 7.616 1.002 -1.742 1.00 98.19 80 THR A CA 1
ATOM 629 C C . THR A 1 80 ? 7.120 1.153 -3.181 1.00 98.19 80 THR A C 1
ATOM 631 O O . THR A 1 80 ? 7.916 1.061 -4.116 1.00 98.19 80 THR A O 1
ATOM 634 N N . LEU A 1 81 ? 5.825 1.418 -3.378 1.00 98.25 81 LEU A N 1
ATOM 635 C CA . LEU A 1 81 ? 5.238 1.623 -4.703 1.00 98.25 81 LEU A CA 1
ATOM 636 C C . LEU A 1 81 ? 5.791 2.867 -5.408 1.00 98.25 81 LEU A C 1
ATOM 638 O O . LEU A 1 81 ? 6.024 2.805 -6.613 1.00 98.25 81 LEU A O 1
ATOM 642 N N . ASP A 1 82 ? 6.064 3.956 -4.691 1.00 97.75 82 ASP A N 1
ATOM 643 C CA . ASP A 1 82 ? 6.672 5.160 -5.270 1.00 97.75 82 ASP A CA 1
ATOM 644 C C . ASP A 1 82 ? 8.083 4.878 -5.802 1.00 97.75 82 ASP A C 1
ATOM 646 O O . ASP A 1 82 ? 8.419 5.239 -6.934 1.00 97.75 82 ASP A O 1
ATOM 650 N N . VAL A 1 83 ? 8.890 4.132 -5.043 1.00 97.44 83 VAL A N 1
ATOM 651 C CA . VAL A 1 83 ? 10.209 3.682 -5.510 1.00 97.44 83 VAL A CA 1
ATOM 652 C C . VAL A 1 83 ? 10.071 2.729 -6.707 1.00 97.44 83 VAL A C 1
ATOM 654 O O . VAL A 1 83 ? 10.853 2.806 -7.660 1.00 97.44 83 VAL A O 1
ATOM 657 N N . LEU A 1 84 ? 9.079 1.833 -6.693 1.00 97.19 84 LEU A N 1
ATOM 658 C CA . LEU A 1 84 ? 8.807 0.928 -7.812 1.00 97.19 84 LEU A CA 1
ATOM 659 C C . LEU A 1 84 ? 8.352 1.668 -9.066 1.00 97.19 84 LEU A C 1
ATOM 661 O O . LEU A 1 84 ? 8.752 1.269 -10.155 1.00 97.19 84 LEU A O 1
ATOM 665 N N . LYS A 1 85 ? 7.587 2.759 -8.950 1.00 96.25 85 LYS A N 1
ATOM 666 C CA . LYS A 1 85 ? 7.214 3.597 -10.099 1.00 96.25 85 LYS A CA 1
ATOM 667 C C . LYS A 1 85 ? 8.451 4.139 -10.803 1.00 96.25 85 LYS A C 1
ATOM 669 O O . LYS A 1 85 ? 8.555 4.000 -12.018 1.00 96.25 85 LYS A O 1
ATOM 674 N N . ILE A 1 86 ? 9.411 4.677 -10.049 1.00 95.50 86 ILE A N 1
ATOM 675 C CA . ILE A 1 86 ? 10.669 5.202 -10.604 1.00 95.50 86 ILE A CA 1
ATOM 676 C C . ILE A 1 86 ? 11.445 4.088 -11.321 1.00 95.50 86 ILE A C 1
ATOM 678 O O . ILE A 1 86 ? 11.804 4.237 -12.492 1.00 95.50 86 ILE A O 1
ATOM 682 N N . ARG A 1 87 ? 11.646 2.941 -10.654 1.00 94.62 87 ARG A N 1
ATOM 683 C CA . ARG A 1 87 ? 12.329 1.771 -11.241 1.00 94.62 87 ARG A CA 1
ATOM 684 C C . ARG A 1 87 ? 11.630 1.279 -12.508 1.00 94.62 87 ARG A C 1
ATOM 686 O O . ARG A 1 87 ? 12.272 1.054 -13.530 1.00 94.62 87 ARG A O 1
ATOM 693 N N . ASN A 1 88 ? 10.308 1.152 -12.462 1.00 95.19 88 ASN A N 1
ATOM 694 C CA . ASN A 1 88 ? 9.500 0.695 -13.581 1.00 95.19 88 ASN A CA 1
ATOM 695 C C . ASN A 1 88 ? 9.612 1.645 -14.781 1.00 95.19 88 ASN A C 1
ATOM 697 O O . ASN A 1 88 ? 9.701 1.191 -15.921 1.00 95.19 88 ASN A O 1
ATOM 701 N N . SER A 1 89 ? 9.618 2.962 -14.563 1.00 92.69 89 SER A N 1
ATOM 702 C CA . SER A 1 89 ? 9.816 3.963 -15.621 1.00 92.69 89 SER A CA 1
ATOM 703 C C . SER A 1 89 ? 11.181 3.831 -16.300 1.00 92.69 89 SER A C 1
ATOM 705 O O . SER A 1 89 ? 11.240 3.853 -17.529 1.00 92.69 89 SER A O 1
ATOM 707 N N . ALA A 1 90 ? 12.247 3.575 -15.536 1.00 91.75 90 ALA A N 1
ATOM 708 C CA . ALA A 1 90 ? 13.591 3.370 -16.079 1.00 91.75 90 ALA A CA 1
ATOM 709 C C . ALA A 1 90 ? 13.692 2.151 -17.021 1.00 91.75 90 ALA A C 1
ATOM 711 O O . ALA A 1 90 ? 14.394 2.215 -18.032 1.00 91.75 90 ALA A O 1
ATOM 712 N N . LEU A 1 91 ? 12.930 1.076 -16.767 1.00 89.06 91 LEU A N 1
ATOM 713 C CA . LEU A 1 91 ? 12.880 -0.103 -17.651 1.00 89.06 91 LEU A CA 1
ATOM 714 C C . LEU A 1 91 ? 12.373 0.230 -19.066 1.00 89.06 91 LEU A C 1
ATOM 716 O O . LEU A 1 91 ? 12.801 -0.392 -20.035 1.00 89.06 91 LEU A O 1
ATOM 720 N N . GLY A 1 92 ? 11.488 1.225 -19.198 1.00 69.12 92 GLY A N 1
ATOM 721 C CA . GLY A 1 92 ? 11.022 1.704 -20.504 1.00 69.12 92 GLY A CA 1
ATOM 722 C C . GLY A 1 92 ? 12.098 2.477 -21.273 1.00 69.12 92 GLY A C 1
ATOM 723 O O . GLY A 1 92 ? 12.165 2.380 -22.494 1.00 69.12 92 GLY A O 1
ATOM 724 N N . SER A 1 93 ? 12.974 3.189 -20.559 1.00 62.94 93 SER A N 1
ATOM 725 C CA . SER A 1 93 ? 14.073 3.956 -21.159 1.00 62.94 93 SER A CA 1
ATOM 726 C C . SER A 1 93 ? 15.190 3.048 -21.682 1.00 62.94 93 SER A C 1
ATOM 728 O O . SER A 1 93 ? 15.666 3.247 -22.795 1.00 62.94 93 SER A O 1
ATOM 730 N N . MET A 1 94 ? 15.561 1.998 -20.936 1.00 57.00 94 MET A N 1
ATOM 731 C CA . MET A 1 94 ? 16.599 1.043 -21.368 1.00 57.00 94 MET A CA 1
ATOM 732 C C . MET A 1 94 ? 16.198 0.226 -22.605 1.00 57.00 94 MET A C 1
ATOM 734 O O . MET A 1 94 ? 17.064 -0.196 -23.370 1.00 57.00 94 MET A O 1
ATOM 738 N N . ALA A 1 95 ? 14.900 -0.011 -22.826 1.00 55.53 95 ALA A N 1
ATOM 739 C CA . ALA A 1 95 ? 14.429 -0.673 -24.042 1.00 55.53 95 ALA A CA 1
ATOM 740 C C . ALA A 1 95 ? 14.682 0.178 -25.303 1.00 55.53 95 ALA A C 1
ATOM 742 O O . ALA A 1 95 ? 14.933 -0.382 -26.368 1.00 55.53 95 ALA A O 1
ATOM 743 N N . ASN A 1 96 ? 14.678 1.509 -25.176 1.00 50.59 96 ASN A N 1
ATOM 744 C CA . ASN A 1 96 ? 14.914 2.427 -26.289 1.00 50.59 96 ASN A CA 1
ATOM 745 C C . ASN A 1 96 ? 16.410 2.580 -26.644 1.00 50.59 96 ASN A C 1
ATOM 747 O O . ASN A 1 96 ? 16.738 2.895 -27.781 1.00 50.59 96 ASN A O 1
ATOM 751 N N . GLU A 1 97 ? 17.327 2.305 -25.710 1.00 52.94 97 GLU A N 1
ATOM 752 C CA . GLU A 1 97 ? 18.785 2.345 -25.950 1.00 52.94 97 GLU A CA 1
ATOM 753 C C . GLU A 1 97 ? 19.356 1.052 -26.558 1.00 52.94 97 GLU A C 1
ATOM 755 O O . GLU A 1 97 ? 20.492 1.033 -27.026 1.00 52.94 97 GLU A O 1
ATOM 760 N N . ARG A 1 98 ? 18.586 -0.044 -26.582 1.00 50.03 98 ARG A N 1
ATOM 761 C CA . ARG A 1 98 ? 19.018 -1.322 -27.181 1.00 50.03 98 ARG A CA 1
ATOM 762 C C . ARG A 1 98 ? 18.738 -1.445 -28.674 1.00 50.03 98 ARG A C 1
ATOM 764 O O . ARG A 1 98 ? 19.045 -2.488 -29.248 1.00 50.03 98 ARG A O 1
ATOM 771 N N . ILE A 1 99 ? 18.192 -0.413 -29.313 1.00 51.34 99 ILE A N 1
ATOM 772 C CA . ILE A 1 99 ? 18.239 -0.319 -30.769 1.00 51.34 99 ILE A CA 1
ATOM 773 C C . ILE A 1 99 ? 19.557 0.385 -31.100 1.00 51.34 99 ILE A C 1
ATOM 775 O O . ILE A 1 99 ? 19.635 1.599 -30.908 1.00 51.34 99 ILE A O 1
ATOM 779 N N . PRO A 1 100 ? 20.607 -0.312 -31.583 1.00 51.03 100 PRO A N 1
ATOM 780 C CA . PRO A 1 100 ? 21.659 0.399 -32.281 1.00 51.03 100 PRO A CA 1
ATOM 781 C C . PRO A 1 100 ? 20.968 1.060 -33.472 1.00 51.03 100 PRO A C 1
ATOM 783 O O . PRO A 1 100 ? 20.516 0.382 -34.397 1.00 51.03 100 PRO A O 1
ATOM 786 N N . GLY A 1 101 ? 20.792 2.383 -33.404 1.00 55.12 101 GLY A N 1
ATOM 787 C CA . GLY A 1 101 ? 20.359 3.162 -34.555 1.00 55.12 101 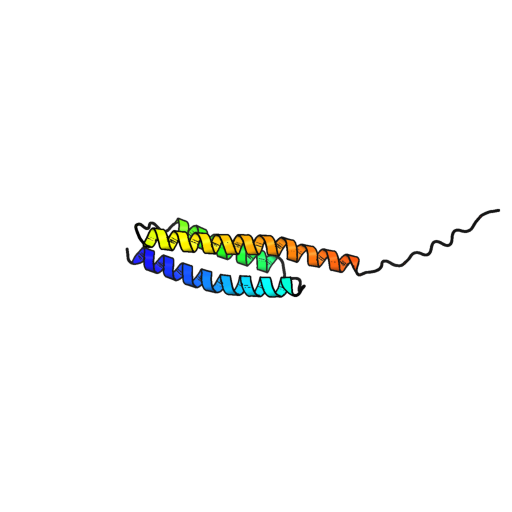GLY A CA 1
ATOM 788 C C . GLY A 1 101 ? 21.246 2.808 -35.753 1.00 55.12 101 GLY A C 1
ATOM 789 O O . GLY A 1 101 ? 22.393 2.391 -35.550 1.00 55.12 101 GLY A O 1
ATOM 790 N N . PRO A 1 102 ? 20.739 2.911 -36.993 1.00 52.31 102 PRO A N 1
ATOM 791 C CA . PRO A 1 102 ? 21.528 2.555 -38.162 1.00 52.31 102 PRO A CA 1
ATOM 792 C C . PRO A 1 102 ? 22.848 3.324 -38.094 1.00 52.31 102 PRO A C 1
ATOM 794 O O . PRO A 1 102 ? 22.848 4.554 -38.035 1.00 52.31 102 PRO A O 1
ATOM 797 N N . VAL A 1 103 ? 23.965 2.594 -38.026 1.00 54.50 103 VAL A N 1
ATOM 798 C CA . VAL A 1 103 ? 25.306 3.174 -38.075 1.00 54.50 103 VAL A CA 1
ATOM 799 C C . VAL A 1 103 ? 25.421 3.846 -39.437 1.00 54.50 103 VAL A C 1
ATOM 801 O O . VAL A 1 103 ? 25.663 3.195 -40.451 1.00 54.50 103 VAL A O 1
ATOM 804 N N . VAL A 1 104 ? 25.171 5.153 -39.473 1.00 57.88 104 VAL A N 1
ATOM 805 C CA . VAL A 1 104 ? 25.395 5.974 -40.656 1.00 57.88 104 VAL A CA 1
ATOM 806 C C . VAL A 1 104 ? 26.906 6.092 -40.807 1.00 57.88 104 VAL A C 1
ATOM 808 O O . VAL A 1 104 ? 27.556 6.911 -40.160 1.00 57.88 104 VAL A O 1
ATOM 811 N N . VAL A 1 105 ? 27.472 5.223 -41.642 1.00 54.47 105 VAL A N 1
ATOM 812 C CA . VAL A 1 105 ? 28.841 5.354 -42.135 1.00 54.47 105 VAL A CA 1
ATOM 813 C C . VAL A 1 105 ? 28.857 6.569 -43.055 1.00 54.47 105 VAL A C 1
ATOM 815 O O . VAL A 1 105 ? 28.415 6.505 -44.200 1.00 54.47 105 VAL A O 1
ATOM 818 N N . THR A 1 106 ? 29.330 7.705 -42.549 1.00 55.19 106 THR A N 1
ATOM 819 C CA . THR A 1 106 ? 29.598 8.869 -43.390 1.00 55.19 106 THR A CA 1
ATOM 820 C C . THR A 1 106 ? 30.939 8.650 -44.090 1.00 55.19 106 THR A C 1
ATOM 822 O O . THR A 1 106 ? 32.008 8.932 -43.556 1.00 55.19 106 THR A O 1
ATOM 825 N N . THR A 1 107 ? 30.913 8.113 -45.311 1.00 54.06 107 THR A N 1
ATOM 826 C CA . THR A 1 107 ? 32.076 8.200 -46.205 1.00 54.06 107 THR A CA 1
ATOM 827 C C . THR A 1 107 ? 32.277 9.661 -46.584 1.00 54.06 107 THR A C 1
ATOM 829 O O . THR A 1 107 ? 31.542 10.223 -47.397 1.00 54.06 107 THR A O 1
ATOM 832 N N . LYS A 1 108 ? 33.253 10.288 -45.927 1.00 52.06 108 LYS A N 1
ATOM 833 C CA . LYS A 1 108 ? 33.725 11.641 -46.200 1.00 52.06 108 LYS A CA 1
ATOM 834 C C . LYS A 1 108 ? 34.594 11.594 -47.460 1.00 52.06 108 LYS A C 1
ATOM 836 O O . LYS A 1 108 ? 35.702 11.074 -47.417 1.00 52.06 108 LYS A O 1
ATOM 841 N N . TRP A 1 109 ? 34.079 12.103 -48.575 1.00 54.84 109 TRP A N 1
ATOM 842 C CA . TRP A 1 109 ? 34.874 12.303 -49.785 1.00 54.84 109 TRP A CA 1
ATOM 843 C C . TRP A 1 109 ? 35.736 13.557 -49.611 1.00 54.84 109 TRP A C 1
ATOM 845 O O . TRP A 1 109 ? 35.213 14.658 -49.439 1.00 54.84 109 TRP A O 1
ATOM 855 N N . GLU A 1 110 ? 37.055 13.380 -49.604 1.00 62.25 110 GLU A N 1
ATOM 856 C CA . GLU A 1 110 ? 38.022 14.470 -49.731 1.00 62.25 110 GLU A CA 1
ATOM 857 C C . GLU A 1 110 ? 37.924 15.045 -51.149 1.00 62.25 110 GLU A C 1
ATOM 859 O O . GLU A 1 110 ? 37.913 14.305 -52.132 1.00 62.25 110 GLU A O 1
ATOM 864 N N . THR A 1 111 ? 37.788 16.367 -51.254 1.00 57.91 111 THR A N 1
ATOM 865 C CA . THR A 1 111 ? 37.877 17.079 -52.534 1.00 57.91 111 THR A CA 1
ATOM 866 C C . THR A 1 111 ? 39.285 17.657 -52.644 1.00 57.91 111 THR A C 1
ATOM 868 O O . THR A 1 111 ? 39.771 18.240 -51.674 1.00 57.91 111 THR A O 1
ATOM 871 N N . PHE A 1 112 ? 39.903 17.398 -53.797 1.00 51.47 112 PHE A N 1
ATOM 872 C CA . PHE A 1 112 ? 41.249 17.784 -54.232 1.00 51.47 112 PHE A CA 1
ATOM 873 C C . PHE A 1 112 ? 41.579 19.270 -54.065 1.00 51.47 112 PHE A C 1
ATOM 875 O O . PHE A 1 112 ? 40.654 20.101 -54.212 1.00 51.47 112 PHE A O 1
#

pLDDT: mean 88.08, std 16.43, range [50.03, 98.62]

Sequence (112 aa):
MEKASKEIAAIRFEVDKLAKQVASTELEINCGKKVVETVLLNLIELLMTQLIKLDGISADGDMKLQRRMQVKRVQKYIETLDVLKIRNSALGSMANERIPGPVVVTTKWETF

Organism: NCBI:txid126358

InterPro domains:
  IPR003103 BAG domain [PF02179] (8-83)
  IPR003103 BAG domain [PS51035] (7-85)
  IPR003103 BAG domain [SM00264] (7-85)
  IPR036533 BAG domain superfamily [G3DSA:1.20.58.120] (1-89)
  IPR039773 Molecular chaperone regulator BAG [PTHR12329] (1-112)

Secondary structure (DSSP, 8-state):
-HHHHHHHHHHHHHHHHHHHHHHHHHHHHHTTPPPPHHHHHHHHHHHHHHHHHHHT----HHHHHHHHHHHHHHHHHHHHHHHHHHHHHHHHHHHHHTS---------PPP-